Protein AF-A0A432SQS6-F1 (afdb_monomer)

Radius of gyration: 9.8 Å; Cα contacts (8 Å, |Δi|>4): 42; chains: 1; bounding box: 20×12×26 Å

Mean predicted aligned erro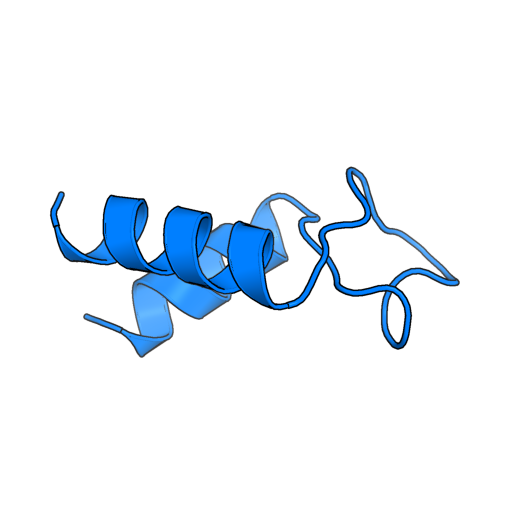r: 4.73 Å

Nearest PDB structures (foldseek):
  5j34-assembly2_D  TM=8.664E-01  e=5.252E-02  Arabidopsis thaliana
  3r8w-assembly2_D  TM=8.620E-01  e=6.946E-02  Arabidopsis thaliana
  5j33-assembly1_A  TM=8.327E-01  e=9.188E-02  Arabidopsis thaliana

Sequence (43 aa):
KIDDAIKKALSKGYRTGDLGAYDAQEICSCSEMGDIIAKYVSK

Structur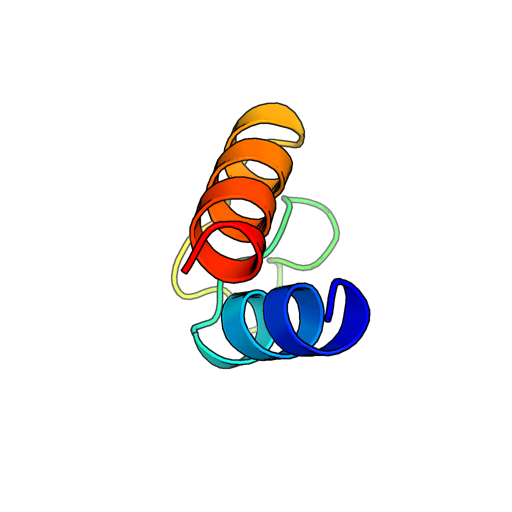e (mmCIF, N/CA/C/O backbone):
data_AF-A0A432SQS6-F1
#
_entry.id   AF-A0A432SQS6-F1
#
loop_
_atom_site.group_PDB
_atom_site.id
_atom_site.type_symbol
_atom_site.label_atom_id
_atom_site.label_alt_id
_atom_site.label_comp_id
_atom_site.label_asym_id
_atom_site.label_entity_id
_atom_site.label_seq_id
_atom_site.pdbx_PDB_ins_code
_atom_site.Cartn_x
_atom_site.Cartn_y
_atom_site.Cartn_z
_atom_site.occupancy
_atom_site.B_iso_or_equiv
_atom_site.auth_seq_id
_atom_site.auth_comp_id
_atom_site.auth_asym_id
_atom_site.auth_atom_id
_atom_site.pdbx_PDB_model_num
ATOM 1 N N . LYS A 1 1 ? -11.249 -3.951 6.956 1.00 79.38 1 LYS A N 1
ATOM 2 C CA . LYS A 1 1 ? -10.593 -2.769 7.582 1.00 79.38 1 LYS A CA 1
ATOM 3 C C . LYS A 1 1 ? -9.167 -2.582 7.070 1.00 79.38 1 LYS A C 1
ATOM 5 O O . LYS A 1 1 ? -8.947 -1.620 6.352 1.00 79.38 1 LYS A O 1
ATOM 10 N N . ILE A 1 2 ? -8.222 -3.483 7.375 1.00 86.44 2 ILE A N 1
ATOM 11 C CA . ILE A 1 2 ? -6.840 -3.375 6.859 1.00 86.44 2 ILE A CA 1
ATOM 12 C C . ILE A 1 2 ? -6.781 -3.676 5.354 1.00 86.44 2 ILE A C 1
ATOM 14 O O . ILE A 1 2 ? -6.228 -2.881 4.603 1.00 86.44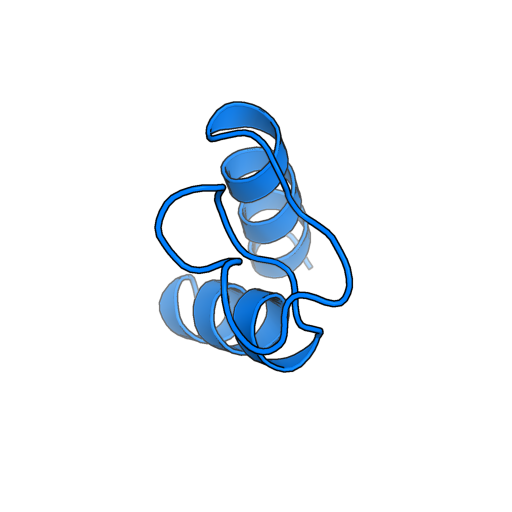 2 ILE A O 1
ATOM 18 N N . ASP A 1 3 ? -7.447 -4.736 4.890 1.00 88.12 3 ASP A N 1
ATOM 19 C CA . ASP A 1 3 ? -7.476 -5.070 3.456 1.00 88.12 3 ASP A CA 1
ATOM 20 C C . ASP A 1 3 ? -8.066 -3.953 2.587 1.00 88.12 3 ASP A C 1
ATOM 22 O O . ASP A 1 3 ? -7.591 -3.697 1.482 1.00 88.12 3 ASP A O 1
ATOM 26 N N . ASP A 1 4 ? -9.080 -3.250 3.092 1.00 90.56 4 ASP A N 1
ATOM 27 C CA . ASP A 1 4 ? -9.704 -2.131 2.380 1.00 90.56 4 ASP A CA 1
ATOM 28 C C . ASP A 1 4 ? -8.752 -0.938 2.280 1.00 90.56 4 ASP A C 1
ATOM 30 O O . ASP A 1 4 ? -8.664 -0.301 1.232 1.00 90.56 4 ASP A O 1
ATOM 34 N N . ALA A 1 5 ? -7.994 -0.664 3.344 1.00 89.94 5 ALA A N 1
ATOM 35 C CA . ALA A 1 5 ? -6.957 0.361 3.355 1.00 89.94 5 ALA A CA 1
ATOM 36 C C . ALA A 1 5 ? -5.815 0.032 2.383 1.00 89.94 5 ALA A C 1
ATOM 38 O O . ALA A 1 5 ? -5.373 0.916 1.647 1.00 89.94 5 ALA A O 1
ATOM 39 N N . ILE A 1 6 ? -5.392 -1.235 2.320 1.00 87.62 6 ILE A N 1
ATOM 40 C CA . ILE A 1 6 ? -4.387 -1.715 1.361 1.00 87.62 6 ILE A CA 1
ATOM 41 C C . ILE A 1 6 ? -4.901 -1.528 -0.068 1.00 87.62 6 ILE A C 1
ATOM 43 O O . ILE A 1 6 ? -4.245 -0.877 -0.879 1.00 87.62 6 ILE A O 1
ATOM 47 N N . LYS A 1 7 ? -6.107 -2.022 -0.377 1.00 89.25 7 LYS A N 1
ATOM 48 C CA . LYS A 1 7 ? -6.726 -1.856 -1.703 1.00 89.25 7 LYS A CA 1
ATOM 49 C C . LYS A 1 7 ? -6.864 -0.385 -2.081 1.00 89.25 7 LYS A C 1
ATOM 51 O O . LYS A 1 7 ? -6.597 -0.022 -3.222 1.00 89.25 7 LYS A O 1
ATOM 56 N N . LYS A 1 8 ? -7.226 0.475 -1.126 1.00 89.25 8 LYS A N 1
ATOM 57 C CA . LYS A 1 8 ? -7.348 1.920 -1.333 1.00 89.25 8 LYS A CA 1
ATOM 58 C C . LYS A 1 8 ? -6.002 2.573 -1.640 1.00 89.25 8 LYS A C 1
ATOM 60 O O . LYS A 1 8 ? -5.930 3.360 -2.582 1.00 89.25 8 LYS A O 1
ATOM 65 N N . ALA A 1 9 ? -4.942 2.221 -0.915 1.00 88.31 9 ALA A N 1
ATOM 66 C CA . ALA A 1 9 ? -3.591 2.699 -1.201 1.00 88.31 9 ALA A CA 1
ATOM 67 C C . ALA A 1 9 ? -3.127 2.254 -2.601 1.00 88.31 9 ALA A C 1
ATOM 69 O O . ALA A 1 9 ? -2.727 3.087 -3.411 1.00 88.31 9 ALA A O 1
ATOM 70 N N . LEU A 1 10 ? -3.306 0.974 -2.939 1.00 85.12 10 LEU A N 1
ATOM 71 C CA . LEU A 1 10 ? -2.947 0.436 -4.255 1.00 85.12 10 LEU A CA 1
ATOM 72 C C . LEU A 1 10 ? -3.780 1.044 -5.398 1.00 85.12 10 LEU A C 1
ATOM 74 O O . LEU A 1 10 ? -3.250 1.252 -6.488 1.00 85.12 10 LEU A O 1
ATOM 78 N N . SER A 1 11 ? -5.061 1.357 -5.158 1.00 85.81 11 SER A N 1
ATOM 79 C CA . SER A 1 11 ? -5.952 2.000 -6.142 1.00 85.81 11 SER A CA 1
ATOM 80 C C . SER A 1 11 ? -5.573 3.448 -6.445 1.00 85.81 11 SER A C 1
ATOM 82 O O . SER A 1 11 ? -5.846 3.939 -7.534 1.00 85.81 11 SER A O 1
ATOM 84 N N . LYS A 1 12 ? -4.916 4.122 -5.495 1.00 84.38 12 LYS A N 1
ATOM 85 C CA . LYS A 1 12 ? -4.336 5.452 -5.697 1.00 84.38 12 LYS A CA 1
ATOM 86 C C . LYS A 1 12 ? -2.965 5.410 -6.371 1.00 84.38 12 LYS A C 1
ATOM 88 O O . LYS A 1 12 ? -2.359 6.452 -6.555 1.00 84.38 12 LYS A O 1
ATOM 93 N N . GLY A 1 13 ? -2.470 4.222 -6.715 1.00 82.50 13 GLY A N 1
ATOM 94 C CA . GLY A 1 13 ? -1.188 4.069 -7.390 1.00 82.50 13 GLY A CA 1
ATOM 95 C C . GLY A 1 13 ? 0.030 4.208 -6.476 1.00 82.50 13 GLY A C 1
ATOM 96 O O . GLY A 1 13 ? 1.135 4.329 -7.000 1.00 82.50 13 GLY A O 1
ATOM 97 N N . TYR A 1 14 ? -0.145 4.135 -5.148 1.00 86.38 14 TYR A N 1
ATOM 98 C CA . TYR A 1 14 ? 0.971 3.971 -4.213 1.00 86.38 14 TYR A CA 1
ATOM 99 C C . TYR A 1 14 ? 1.539 2.562 -4.354 1.00 86.38 14 TYR A C 1
ATOM 101 O O . TYR A 1 14 ? 0.813 1.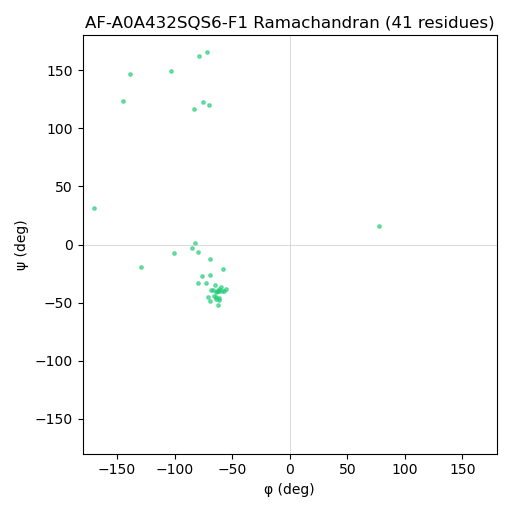575 -4.174 1.00 86.38 14 TYR A O 1
ATOM 109 N N . ARG A 1 15 ? 2.820 2.459 -4.702 1.00 84.88 15 ARG A N 1
ATOM 110 C CA . ARG A 1 15 ? 3.510 1.182 -4.914 1.00 84.88 15 ARG A CA 1
ATOM 111 C C . ARG A 1 15 ? 4.900 1.239 -4.314 1.00 84.88 15 ARG A C 1
ATOM 113 O O . ARG A 1 15 ? 5.552 2.269 -4.343 1.00 84.88 15 ARG A O 1
ATOM 120 N N . THR A 1 16 ? 5.377 0.118 -3.807 1.00 82.50 16 THR A N 1
ATOM 121 C CA . THR A 1 16 ? 6.778 -0.040 -3.421 1.00 82.50 16 THR A CA 1
ATOM 122 C C . THR A 1 16 ? 7.648 -0.283 -4.658 1.00 82.50 16 THR A C 1
ATOM 124 O O . THR A 1 16 ? 7.141 -0.603 -5.738 1.00 82.50 16 THR A O 1
ATOM 127 N N . GLY A 1 17 ? 8.963 -0.081 -4.533 1.00 75.06 17 GLY A N 1
ATOM 128 C CA . GLY A 1 17 ? 9.898 -0.130 -5.667 1.00 75.06 17 GLY A CA 1
ATOM 129 C C . GLY A 1 17 ? 9.910 -1.451 -6.452 1.00 75.06 17 GLY A C 1
ATOM 130 O O . GLY A 1 17 ? 10.277 -1.459 -7.621 1.00 75.06 17 GLY A O 1
ATOM 131 N N . ASP A 1 18 ? 9.454 -2.547 -5.848 1.00 74.94 18 ASP A N 1
ATOM 132 C CA . ASP A 1 18 ? 9.255 -3.859 -6.475 1.00 74.94 18 ASP A CA 1
ATOM 133 C C . ASP A 1 18 ? 8.047 -3.906 -7.429 1.00 74.94 18 ASP A C 1
ATOM 135 O O . ASP A 1 18 ? 8.086 -4.596 -8.446 1.00 74.94 18 ASP A O 1
ATOM 139 N N . LEU A 1 19 ? 6.984 -3.151 -7.139 1.00 71.00 19 LEU A N 1
ATOM 140 C CA . LEU A 1 19 ? 5.739 -3.121 -7.921 1.00 71.00 19 LEU A CA 1
ATOM 141 C C . LEU A 1 19 ? 5.634 -1.909 -8.856 1.00 71.00 19 LEU A C 1
ATOM 143 O O . LEU A 1 19 ? 4.689 -1.803 -9.638 1.00 71.00 19 LEU A O 1
ATOM 147 N N . GLY A 1 20 ? 6.571 -0.971 -8.756 1.00 73.06 20 GLY A N 1
ATOM 148 C CA . GLY A 1 20 ? 6.455 0.342 -9.371 1.00 73.06 20 GLY A CA 1
ATOM 149 C C . GLY A 1 20 ? 6.883 0.474 -10.828 1.00 73.06 20 GLY A C 1
ATOM 150 O O . GLY A 1 20 ? 6.737 1.544 -11.410 1.00 73.06 20 GLY A O 1
ATOM 151 N N . ALA A 1 21 ? 7.384 -0.602 -11.431 1.00 65.38 21 ALA A N 1
ATOM 152 C CA . ALA A 1 21 ? 8.028 -0.567 -12.742 1.00 65.38 21 ALA A CA 1
ATOM 153 C C . ALA A 1 21 ? 7.090 -0.284 -13.935 1.00 65.38 21 ALA A C 1
ATOM 155 O O . ALA A 1 21 ? 7.594 -0.030 -15.025 1.00 65.38 21 ALA A O 1
ATOM 156 N N . TYR A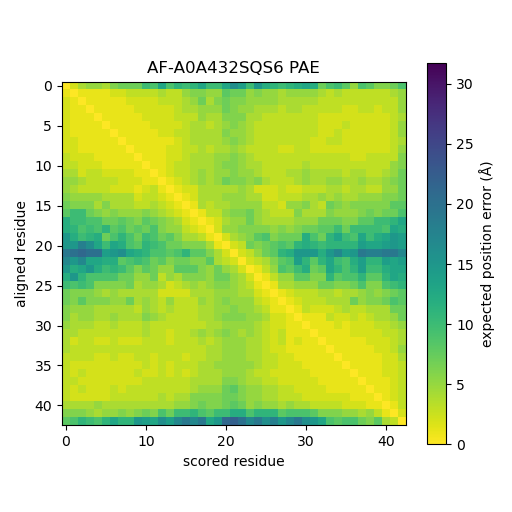 1 22 ? 5.763 -0.336 -13.760 1.00 58.47 22 TYR A N 1
ATOM 157 C CA . TYR A 1 22 ? 4.821 -0.245 -14.886 1.00 58.47 22 TYR A CA 1
ATOM 158 C C . TYR A 1 22 ? 3.688 0.782 -14.747 1.00 58.47 22 TYR A C 1
ATOM 160 O O . TYR A 1 22 ? 3.133 1.135 -15.781 1.00 58.47 22 TYR A O 1
ATOM 168 N N . ASP A 1 23 ? 3.332 1.269 -13.545 1.00 64.00 23 ASP A N 1
ATOM 169 C CA . ASP A 1 23 ? 2.216 2.236 -13.401 1.00 64.00 23 ASP A CA 1
ATOM 170 C C . ASP A 1 23 ? 2.093 2.885 -11.997 1.00 64.00 23 ASP A C 1
ATOM 172 O O . ASP A 1 23 ? 0.998 3.161 -11.496 1.00 64.00 23 ASP A O 1
ATOM 176 N N . ALA A 1 24 ? 3.208 3.076 -11.282 1.00 72.62 24 ALA A N 1
ATOM 177 C CA . ALA A 1 24 ? 3.152 3.743 -9.979 1.00 72.62 24 ALA A CA 1
ATOM 178 C C . ALA A 1 24 ? 2.960 5.254 -10.144 1.00 72.62 24 ALA A C 1
ATOM 180 O O . ALA A 1 24 ? 3.803 5.922 -10.740 1.00 72.62 24 ALA A O 1
ATOM 181 N N . GLN A 1 25 ? 1.891 5.797 -9.555 1.00 76.62 25 GLN A N 1
ATOM 182 C CA . GLN A 1 25 ? 1.765 7.248 -9.385 1.00 76.62 25 GLN A CA 1
ATOM 183 C C . GLN A 1 25 ? 2.822 7.765 -8.410 1.00 76.62 25 GLN A C 1
ATOM 185 O O . GLN A 1 25 ? 3.395 8.827 -8.630 1.00 76.62 25 GLN A O 1
ATOM 190 N N . GLU A 1 26 ? 3.086 7.002 -7.348 1.00 79.94 26 GLU A N 1
ATOM 191 C CA . GLU A 1 26 ? 4.071 7.352 -6.333 1.00 79.94 26 GLU A CA 1
ATOM 192 C C . GLU A 1 26 ? 4.764 6.084 -5.824 1.00 79.94 26 GLU A C 1
ATOM 194 O O . GLU A 1 26 ? 4.110 5.132 -5.381 1.00 79.94 26 GLU A O 1
ATOM 199 N N . ILE A 1 27 ? 6.097 6.071 -5.924 1.00 83.38 27 ILE A N 1
ATOM 200 C CA . ILE A 1 27 ? 6.932 5.012 -5.359 1.00 83.38 27 ILE A CA 1
ATOM 201 C C . ILE A 1 27 ? 7.163 5.329 -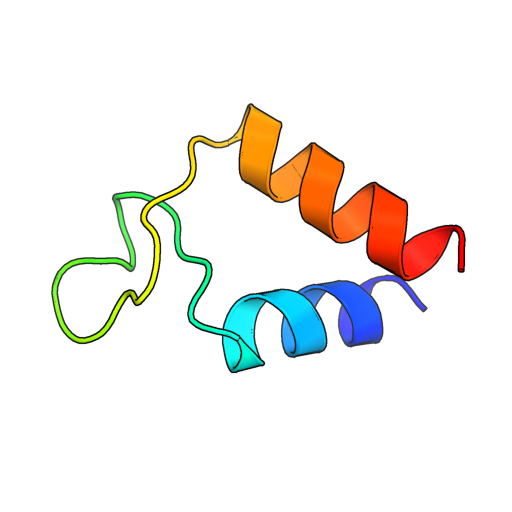3.885 1.00 83.38 27 ILE A C 1
ATOM 203 O O . ILE A 1 27 ? 7.807 6.323 -3.564 1.00 83.38 27 ILE A O 1
ATOM 207 N N . CYS A 1 28 ? 6.673 4.468 -3.003 1.00 83.31 28 CYS A N 1
ATOM 208 C CA . CYS A 1 28 ? 6.832 4.593 -1.559 1.00 83.31 28 CYS A CA 1
ATOM 209 C C . CYS A 1 28 ? 7.898 3.619 -1.047 1.00 83.31 28 CYS A C 1
ATOM 211 O O . CYS A 1 28 ? 8.047 2.504 -1.557 1.00 83.31 28 CYS A O 1
ATOM 213 N N . SER A 1 29 ? 8.597 3.987 0.020 1.00 86.44 29 SER A N 1
ATOM 214 C CA . SER A 1 29 ? 9.374 3.035 0.820 1.00 86.44 29 SER A CA 1
ATOM 215 C C . SER A 1 29 ? 8.464 2.113 1.651 1.00 86.44 29 SER A C 1
ATOM 217 O O . SER A 1 29 ? 7.276 2.386 1.839 1.00 86.44 29 SER A O 1
ATOM 219 N N . CYS A 1 30 ? 9.017 1.022 2.199 1.00 83.88 30 CYS A N 1
ATOM 220 C CA . CYS A 1 30 ? 8.268 0.117 3.085 1.00 83.88 30 CYS A CA 1
ATOM 221 C C . CYS A 1 30 ? 7.636 0.848 4.280 1.00 83.88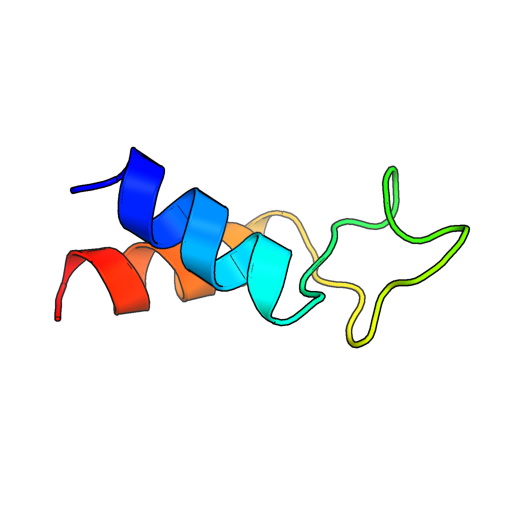 30 CYS A C 1
ATOM 223 O O . CYS A 1 30 ? 6.513 0.531 4.670 1.00 83.88 30 CYS A O 1
ATOM 225 N N . SER A 1 31 ? 8.343 1.831 4.842 1.00 88.94 31 SER A N 1
ATOM 226 C CA . SER A 1 31 ? 7.862 2.618 5.978 1.00 88.94 31 SER A CA 1
ATOM 227 C C . SER A 1 31 ? 6.706 3.530 5.573 1.00 88.94 31 SER A C 1
ATOM 229 O O . SER A 1 31 ? 5.648 3.496 6.196 1.00 88.94 31 SER A O 1
ATOM 231 N N . GLU A 1 32 ? 6.863 4.273 4.473 1.00 89.12 32 GLU A N 1
ATOM 232 C CA . GLU A 1 32 ? 5.828 5.185 3.971 1.00 89.12 32 GLU A CA 1
ATOM 233 C C . GLU A 1 32 ? 4.553 4.437 3.578 1.00 89.12 32 GLU A C 1
ATOM 235 O O . GLU A 1 32 ? 3.448 4.886 3.885 1.00 89.12 32 GLU A O 1
ATOM 240 N N . MET A 1 33 ? 4.685 3.261 2.958 1.00 88.06 33 MET A N 1
ATOM 241 C CA . MET A 1 33 ? 3.532 2.431 2.615 1.00 88.06 33 MET A CA 1
ATOM 242 C C . MET A 1 33 ? 2.764 1.995 3.874 1.00 88.06 33 MET A C 1
ATOM 244 O O . MET A 1 33 ? 1.530 2.028 3.894 1.00 88.06 33 MET A O 1
ATOM 248 N N . GLY A 1 34 ? 3.484 1.649 4.947 1.00 88.62 34 GLY A N 1
ATOM 249 C CA . GLY A 1 34 ? 2.904 1.346 6.256 1.00 88.62 34 GLY A CA 1
ATOM 250 C C . GLY A 1 34 ? 2.152 2.535 6.857 1.00 88.62 34 GLY A C 1
ATOM 251 O O . GLY A 1 34 ? 1.002 2.382 7.275 1.00 88.62 34 GLY A O 1
ATOM 252 N N . ASP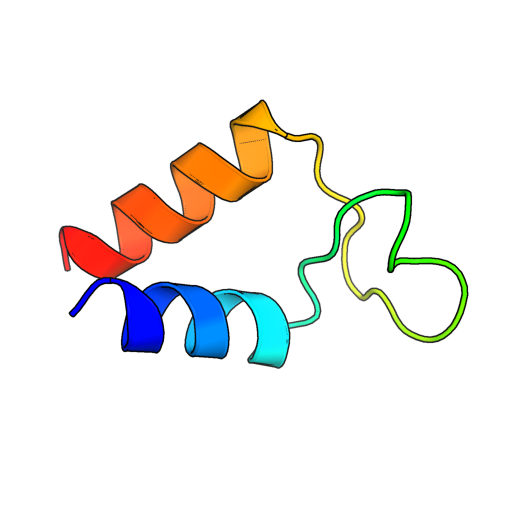 A 1 35 ? 2.747 3.727 6.824 1.00 91.50 35 ASP A N 1
ATOM 253 C CA . ASP A 1 35 ? 2.130 4.959 7.332 1.00 91.50 35 ASP A CA 1
ATOM 254 C C . ASP A 1 35 ? 0.854 5.332 6.560 1.00 91.50 35 ASP A C 1
ATOM 256 O O . ASP A 1 35 ? -0.151 5.754 7.146 1.00 91.50 35 ASP A O 1
ATOM 260 N N . ILE A 1 36 ? 0.862 5.154 5.237 1.00 88.94 36 ILE A N 1
ATOM 261 C CA . ILE A 1 36 ? -0.294 5.398 4.366 1.00 88.94 36 ILE A CA 1
ATOM 262 C C . ILE A 1 36 ? -1.438 4.440 4.713 1.00 88.94 36 ILE A C 1
ATOM 264 O O . ILE A 1 36 ? -2.584 4.872 4.877 1.00 88.94 36 ILE A O 1
ATOM 268 N N . ILE A 1 37 ? -1.142 3.147 4.859 1.00 89.50 37 ILE A N 1
ATOM 269 C CA . ILE A 1 37 ? -2.143 2.143 5.232 1.00 89.50 37 ILE A CA 1
ATOM 270 C C . ILE A 1 37 ? -2.682 2.439 6.637 1.00 89.50 37 ILE A C 1
ATOM 272 O O . ILE A 1 37 ? -3.898 2.466 6.823 1.00 89.50 37 ILE A O 1
ATOM 276 N N . ALA A 1 38 ? -1.819 2.748 7.609 1.00 90.75 38 ALA A N 1
ATOM 277 C CA . ALA A 1 38 ? -2.221 3.079 8.976 1.00 90.75 38 ALA A CA 1
ATOM 278 C C . ALA A 1 38 ? -3.166 4.294 9.033 1.00 90.75 38 ALA A C 1
ATOM 280 O O . ALA A 1 38 ? -4.173 4.264 9.751 1.00 90.75 38 ALA A O 1
ATOM 281 N N . LYS A 1 39 ? -2.909 5.329 8.220 1.00 88.62 39 LYS A N 1
ATOM 282 C CA . LYS A 1 39 ? -3.812 6.483 8.056 1.00 88.62 39 LYS A CA 1
ATOM 283 C C . LYS A 1 39 ? -5.178 6.093 7.498 1.00 88.62 39 LYS A C 1
ATOM 285 O O . LYS A 1 39 ? -6.180 6.672 7.908 1.00 88.62 39 LYS A O 1
ATOM 290 N N . TYR A 1 40 ? -5.235 5.147 6.562 1.00 87.94 40 TYR A N 1
ATOM 291 C CA . TYR A 1 40 ? -6.500 4.679 5.991 1.00 87.94 40 TYR A CA 1
ATOM 292 C C . TYR A 1 40 ? -7.276 3.737 6.911 1.00 87.94 40 TYR A C 1
ATOM 294 O O . TYR A 1 40 ? -8.494 3.692 6.800 1.00 87.94 40 TYR A O 1
ATOM 302 N N . VAL A 1 41 ? -6.602 3.005 7.801 1.00 88.31 41 VAL A N 1
ATOM 303 C CA . VAL A 1 41 ? -7.247 2.137 8.804 1.00 88.31 41 VAL A CA 1
ATOM 304 C C . VAL A 1 41 ? -7.766 2.936 10.001 1.00 88.31 41 VAL A C 1
ATOM 306 O O . VAL A 1 41 ? -8.779 2.564 10.588 1.00 88.31 41 VAL A O 1
ATOM 309 N N . SER A 1 42 ? -7.073 4.017 10.367 1.00 82.06 42 SER A N 1
ATOM 310 C CA . SER A 1 42 ? -7.439 4.879 11.503 1.00 82.06 42 SER A CA 1
ATOM 311 C C . SER A 1 42 ? -8.561 5.877 11.184 1.00 82.06 42 SER A C 1
ATOM 313 O O . SER A 1 42 ? -9.011 6.586 12.081 1.00 82.06 42 SER A O 1
ATOM 315 N N . LYS A 1 43 ? -8.98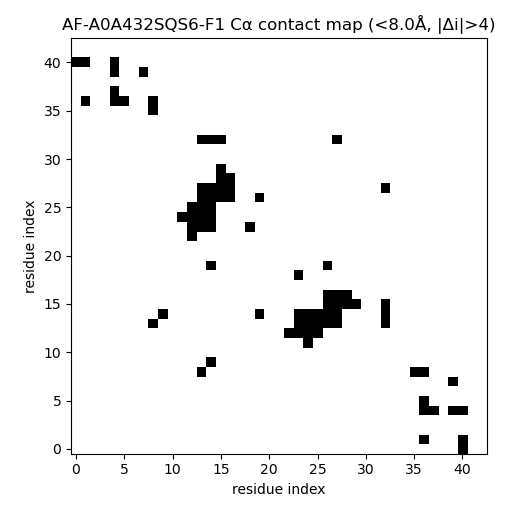3 5.957 9.919 1.00 59.72 43 LYS A N 1
ATOM 316 C CA . LYS A 1 43 ? -10.105 6.772 9.439 1.00 59.72 43 LYS A CA 1
ATOM 317 C C . LYS A 1 43 ? -11.349 5.917 9.251 1.00 59.72 43 LYS A C 1
ATOM 319 O O . LYS A 1 43 ? -12.440 6.446 9.539 1.00 59.72 43 LYS A O 1
#

Secondary structure (DSSP, 8-state):
-HHHHHHHHHHTTEEETTTTTTT-SEEEPHHHHHHHHHHHH--

Foldseek 3Di:
DLVVLLVVCVVQQEDAPVPNPPTRPDHDHPVVSVVSSVVSVVD

pLDDT: mean 82.57, std 8.47, range [58.47, 91.5]

Solvent-accessible surface area (backbone atoms only — not comparable to full-atom values): 2464 Å² total; per-residue (Å²): 100,65,68,56,18,47,52,50,44,48,72,69,21,48,23,42,76,90,69,30,85,82,72,41,74,39,73,33,53,77,65,54,48,48,55,54,32,51,55,50,53,77,103